Protein AF-A0A9W9IT31-F1 (afdb_monomer_lite)

Sequence (67 aa):
MVTMQIVFEDYEKYQAVREIVLETLKQAGIENPIMTRSLPPIIILHELEDPAIIEKLKGLEGVKVCT

Structure (mmCIF, N/CA/C/O backbone):
data_AF-A0A9W9IT31-F1
#
_entry.id   AF-A0A9W9IT31-F1
#
loop_
_atom_site.group_PDB
_atom_site.id
_atom_site.type_symbol
_atom_site.label_atom_id
_atom_site.label_alt_id
_atom_site.label_comp_id
_atom_site.label_asym_id
_atom_site.label_entity_id
_atom_site.label_seq_id
_atom_site.pdbx_PDB_ins_code
_atom_site.Cartn_x
_atom_site.Cartn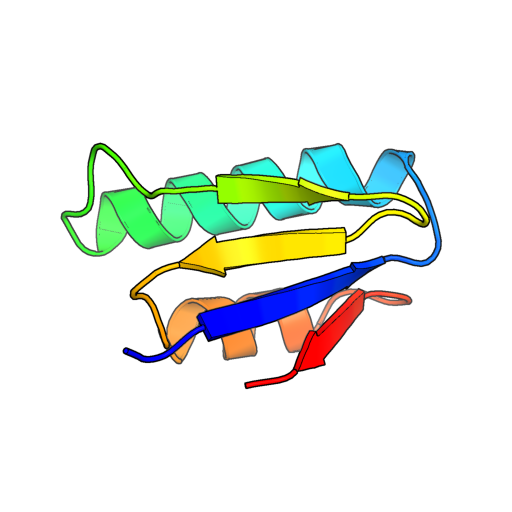_y
_atom_site.Cartn_z
_atom_site.occupancy
_atom_site.B_iso_or_equiv
_atom_site.auth_seq_id
_atom_site.auth_comp_id
_atom_site.auth_asym_id
_atom_site.auth_atom_id
_atom_site.pdbx_PDB_model_num
ATOM 1 N N . MET A 1 1 ? -1.494 -10.998 11.776 1.00 59.97 1 MET A N 1
ATOM 2 C CA . MET A 1 1 ? -0.648 -9.883 11.312 1.00 59.97 1 MET A CA 1
ATOM 3 C C . MET A 1 1 ? -0.897 -9.749 9.822 1.00 59.97 1 MET A C 1
ATOM 5 O O . MET A 1 1 ? -0.562 -10.677 9.098 1.00 59.97 1 MET A O 1
ATOM 9 N N . VAL A 1 2 ? -1.602 -8.701 9.394 1.00 65.69 2 VAL A N 1
ATOM 10 C CA . VAL A 1 2 ? -1.895 -8.466 7.969 1.00 65.69 2 VAL A CA 1
ATOM 11 C C . VAL A 1 2 ? -0.779 -7.597 7.404 1.00 65.69 2 VAL A C 1
ATOM 13 O O . VAL A 1 2 ? -0.316 -6.680 8.086 1.00 65.69 2 VAL A O 1
ATOM 16 N N . THR A 1 3 ? -0.283 -7.936 6.217 1.00 73.12 3 THR A N 1
ATOM 17 C CA . THR A 1 3 ? 0.842 -7.233 5.595 1.00 73.12 3 THR A CA 1
ATOM 18 C C . THR A 1 3 ? 0.479 -6.928 4.156 1.00 73.12 3 THR A C 1
ATOM 20 O O . THR A 1 3 ? 0.353 -7.844 3.354 1.00 73.12 3 THR A O 1
ATOM 23 N N . MET A 1 4 ? 0.336 -5.651 3.827 1.00 79.19 4 MET A N 1
ATOM 24 C CA . MET A 1 4 ? 0.042 -5.203 2.475 1.00 79.19 4 MET A CA 1
ATOM 25 C C . MET A 1 4 ? 1.357 -4.866 1.774 1.00 79.19 4 MET A C 1
ATOM 27 O O . MET A 1 4 ? 2.162 -4.071 2.255 1.00 79.19 4 MET A O 1
ATOM 31 N N . GLN A 1 5 ? 1.602 -5.485 0.629 1.00 81.31 5 GLN A N 1
ATOM 32 C CA . GLN A 1 5 ? 2.769 -5.236 -0.204 1.00 81.31 5 GLN A CA 1
ATOM 33 C C . GLN A 1 5 ? 2.352 -4.444 -1.434 1.00 81.31 5 GLN A C 1
ATOM 35 O O . GLN A 1 5 ? 1.480 -4.855 -2.193 1.00 81.31 5 GLN A O 1
ATOM 40 N N . ILE A 1 6 ? 3.001 -3.312 -1.659 1.00 81.12 6 ILE A N 1
ATOM 41 C CA . ILE A 1 6 ? 2.807 -2.492 -2.843 1.00 81.12 6 ILE A CA 1
ATOM 42 C C . ILE A 1 6 ? 4.083 -2.568 -3.669 1.00 81.12 6 ILE A C 1
ATOM 44 O O . ILE A 1 6 ? 5.137 -2.108 -3.238 1.00 81.12 6 ILE A O 1
ATOM 48 N N . VAL A 1 7 ? 3.983 -3.176 -4.843 1.00 80.44 7 VAL A N 1
ATOM 49 C CA . VAL A 1 7 ? 5.071 -3.359 -5.802 1.00 80.44 7 VAL A CA 1
ATOM 50 C C . VAL A 1 7 ? 4.981 -2.271 -6.867 1.00 80.44 7 VAL A C 1
ATOM 52 O O . VAL A 1 7 ? 3.903 -2.027 -7.409 1.00 80.44 7 VAL A O 1
ATOM 55 N N . PHE A 1 8 ? 6.109 -1.649 -7.191 1.00 77.56 8 PHE A N 1
ATOM 56 C CA . PHE A 1 8 ? 6.231 -0.641 -8.242 1.00 77.56 8 PHE A CA 1
ATOM 57 C C . PHE A 1 8 ? 7.183 -1.127 -9.329 1.00 77.56 8 PHE A C 1
ATOM 59 O O . PHE A 1 8 ? 8.133 -1.858 -9.048 1.00 77.56 8 PHE A O 1
ATOM 66 N N . GLU A 1 9 ? 6.959 -0.685 -10.563 1.00 70.00 9 GLU A N 1
ATOM 67 C CA . GLU A 1 9 ? 7.933 -0.875 -11.646 1.00 70.00 9 GLU A CA 1
ATOM 68 C C . GLU A 1 9 ? 9.108 0.113 -11.549 1.00 70.00 9 GLU A C 1
ATOM 70 O O . GLU A 1 9 ? 10.244 -0.262 -11.830 1.00 70.00 9 GLU A O 1
ATOM 75 N N . ASP A 1 10 ? 8.869 1.336 -11.052 1.00 75.62 10 ASP A N 1
ATOM 76 C CA . ASP A 1 10 ? 9.831 2.445 -11.118 1.00 75.62 10 ASP A CA 1
ATOM 77 C C . ASP A 1 10 ? 10.008 3.192 -9.789 1.00 75.62 10 ASP A C 1
ATOM 79 O O . ASP A 1 10 ? 9.081 3.341 -8.987 1.00 75.62 10 ASP A O 1
ATOM 83 N N . TYR A 1 11 ? 11.205 3.750 -9.576 1.00 72.19 11 TYR A N 1
ATOM 84 C CA . TYR A 1 11 ? 11.518 4.547 -8.382 1.00 72.19 11 TYR A CA 1
ATOM 85 C C . TYR A 1 11 ? 10.832 5.922 -8.362 1.00 72.19 11 TYR A C 1
ATOM 87 O O . TYR A 1 11 ? 10.583 6.470 -7.291 1.00 72.19 11 TYR A O 1
ATOM 95 N N . GLU A 1 12 ? 10.480 6.482 -9.519 1.00 75.12 12 GLU A N 1
ATOM 96 C CA . GLU A 1 12 ? 9.715 7.735 -9.579 1.00 75.12 12 GLU A CA 1
ATOM 97 C C . GLU A 1 12 ? 8.309 7.556 -8.983 1.00 75.12 12 GLU A C 1
ATOM 99 O O . GLU A 1 12 ? 7.830 8.403 -8.229 1.00 75.12 12 GLU A O 1
ATOM 104 N N . LYS A 1 13 ? 7.694 6.387 -9.209 1.00 75.38 13 LYS A N 1
ATOM 105 C CA . LYS A 1 13 ? 6.378 6.031 -8.656 1.00 75.38 13 LYS A CA 1
ATOM 106 C C . LYS A 1 13 ? 6.420 5.805 -7.147 1.00 75.38 13 LYS A C 1
ATOM 108 O O . LYS A 1 13 ? 5.428 6.063 -6.472 1.00 75.38 13 LYS A O 1
ATOM 113 N N . TYR A 1 14 ? 7.564 5.388 -6.601 1.00 79.12 14 TYR A N 1
ATOM 114 C CA . TYR A 1 14 ? 7.726 5.181 -5.160 1.00 79.12 14 TYR A CA 1
ATOM 115 C C . TYR A 1 14 ? 7.432 6.453 -4.355 1.00 79.12 14 TYR A C 1
ATOM 117 O O . TYR A 1 14 ? 6.749 6.372 -3.337 1.00 79.12 14 TYR A O 1
ATOM 125 N N . GLN A 1 15 ? 7.924 7.621 -4.789 1.00 79.38 15 GLN A N 1
ATOM 126 C CA . GLN A 1 15 ? 7.693 8.868 -4.048 1.00 79.38 15 GLN A CA 1
ATOM 127 C C . GLN A 1 15 ? 6.214 9.255 -4.075 1.00 79.38 15 GLN A C 1
ATOM 129 O O . GLN A 1 15 ? 5.625 9.445 -3.012 1.00 79.38 15 GLN A O 1
ATOM 134 N N . ALA A 1 16 ? 5.602 9.246 -5.262 1.00 82.88 16 ALA A N 1
ATOM 135 C CA . ALA A 1 16 ? 4.187 9.561 -5.433 1.00 82.88 16 ALA A CA 1
ATOM 136 C C . ALA A 1 16 ? 3.282 8.614 -4.626 1.00 82.88 16 ALA A C 1
ATOM 138 O O . ALA A 1 16 ? 2.385 9.056 -3.911 1.00 82.88 16 ALA A O 1
ATOM 139 N N . VAL A 1 17 ? 3.543 7.304 -4.678 1.00 81.56 17 VAL A N 1
ATOM 140 C CA . VAL A 1 17 ? 2.753 6.321 -3.927 1.00 81.56 17 VAL A CA 1
ATOM 141 C C . VAL A 1 17 ? 2.961 6.476 -2.429 1.00 81.56 17 VAL A C 1
ATOM 143 O O . VAL A 1 17 ? 1.992 6.434 -1.676 1.00 81.56 17 VAL A O 1
ATOM 146 N N . ARG A 1 18 ? 4.199 6.686 -1.977 1.00 83.75 18 ARG A N 1
ATOM 147 C CA . ARG A 1 18 ? 4.478 6.908 -0.558 1.00 83.75 18 ARG A CA 1
ATOM 148 C C . ARG A 1 18 ? 3.689 8.099 -0.019 1.00 83.75 18 ARG A C 1
ATOM 150 O O . ARG A 1 18 ? 3.155 7.998 1.081 1.00 83.75 18 ARG A O 1
ATOM 157 N N . GLU A 1 19 ? 3.603 9.197 -0.765 1.00 85.38 19 GLU A N 1
ATOM 158 C CA . GLU A 1 19 ? 2.800 10.357 -0.367 1.00 85.38 19 GLU A CA 1
ATOM 159 C C . GLU A 1 19 ? 1.307 10.023 -0.304 1.00 85.38 19 GLU A C 1
ATOM 161 O O . GLU A 1 19 ? 0.691 10.244 0.735 1.00 85.38 19 GLU A O 1
ATOM 166 N N . ILE A 1 20 ? 0.753 9.378 -1.337 1.00 85.44 20 ILE A N 1
ATOM 167 C CA . ILE A 1 20 ? -0.659 8.953 -1.365 1.00 85.44 2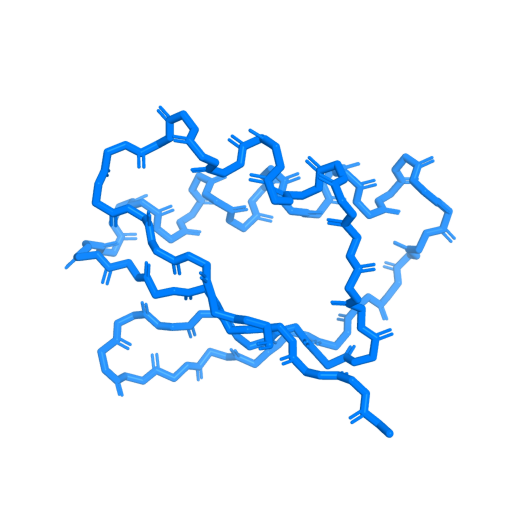0 ILE A CA 1
ATOM 168 C C . ILE A 1 20 ? -0.995 8.055 -0.169 1.00 85.44 20 ILE A C 1
ATOM 170 O O . ILE A 1 20 ? -2.027 8.229 0.483 1.00 85.44 20 ILE A O 1
ATOM 174 N N . VAL A 1 21 ? -0.126 7.089 0.125 1.00 83.69 21 VAL A N 1
ATOM 175 C CA . VAL A 1 21 ? -0.279 6.155 1.242 1.00 83.69 21 VAL A CA 1
ATOM 176 C C . VAL A 1 21 ? -0.229 6.915 2.569 1.00 83.69 21 VAL A C 1
ATOM 178 O O . VAL A 1 21 ? -1.124 6.744 3.390 1.00 83.69 21 VAL A O 1
ATOM 181 N N . LEU A 1 22 ? 0.755 7.796 2.777 1.00 84.50 22 LEU A N 1
ATOM 182 C CA . LEU A 1 22 ? 0.865 8.597 4.002 1.00 84.50 22 LEU A CA 1
ATOM 183 C C . LEU A 1 22 ? -0.331 9.532 4.206 1.00 84.50 22 LEU A C 1
ATOM 185 O O . LEU A 1 22 ? -0.838 9.627 5.321 1.00 84.50 22 LEU A O 1
ATOM 189 N N . GLU A 1 23 ? -0.804 10.204 3.157 1.00 87.62 23 GLU A N 1
ATOM 190 C CA . GLU A 1 23 ? -1.983 11.068 3.241 1.00 87.62 23 GLU A CA 1
ATOM 191 C C . GLU A 1 23 ? -3.244 10.275 3.587 1.00 87.62 23 GLU A C 1
ATOM 193 O O . GLU A 1 23 ? -4.023 10.701 4.438 1.00 87.62 23 GLU A O 1
ATOM 198 N N . THR A 1 24 ? -3.425 9.104 2.974 1.00 85.44 24 THR A N 1
ATOM 199 C CA . THR A 1 24 ? -4.580 8.232 3.238 1.00 85.44 24 THR A CA 1
ATOM 200 C C . THR A 1 24 ? -4.553 7.708 4.672 1.00 85.44 24 THR A C 1
ATOM 202 O O . THR A 1 24 ? -5.560 7.760 5.372 1.00 85.44 24 THR A O 1
ATOM 205 N N . LEU A 1 25 ? -3.381 7.294 5.154 1.00 82.94 25 LEU A N 1
ATOM 206 C CA . LEU A 1 25 ? -3.190 6.838 6.531 1.00 82.94 25 LEU A CA 1
ATOM 207 C C . LEU A 1 25 ? -3.427 7.960 7.538 1.00 82.94 25 LEU A C 1
ATOM 209 O O . LEU A 1 25 ? -4.117 7.761 8.534 1.00 82.94 25 LEU A O 1
ATOM 213 N N . LYS A 1 26 ? -2.950 9.170 7.239 1.00 85.06 26 LYS A N 1
ATOM 214 C CA . LYS A 1 26 ? -3.221 10.351 8.057 1.00 85.06 26 LYS A CA 1
ATOM 215 C C . LYS A 1 26 ? -4.719 10.666 8.121 1.00 85.06 26 LYS A C 1
ATOM 217 O O . LYS A 1 26 ? -5.215 10.997 9.193 1.00 85.06 26 LYS A O 1
ATOM 222 N N . GLN A 1 27 ? -5.447 10.534 7.009 1.00 85.00 27 GLN A N 1
ATOM 223 C CA . GLN A 1 27 ? -6.910 10.679 6.981 1.00 85.00 27 GLN A CA 1
ATOM 224 C C . GLN A 1 27 ? -7.626 9.585 7.785 1.00 85.00 27 GLN A C 1
ATOM 226 O O . GLN A 1 27 ? -8.654 9.863 8.397 1.00 85.00 27 GLN A O 1
ATOM 231 N N . ALA A 1 28 ? -7.062 8.377 7.839 1.00 80.75 28 ALA A N 1
ATOM 232 C CA . ALA A 1 28 ? -7.548 7.273 8.665 1.00 80.75 28 ALA A CA 1
ATOM 233 C C . ALA A 1 28 ? -7.167 7.392 10.160 1.00 80.75 28 ALA A C 1
ATOM 235 O O . ALA A 1 28 ? -7.553 6.541 10.958 1.00 80.75 28 ALA A O 1
ATOM 236 N N . GLY A 1 29 ? -6.426 8.435 10.563 1.00 82.81 29 GLY A N 1
ATOM 237 C CA . GLY A 1 29 ? -5.975 8.637 11.948 1.00 82.81 29 GLY A CA 1
ATOM 238 C C . GLY A 1 29 ? -4.709 7.858 12.325 1.00 82.81 29 GLY A C 1
ATOM 239 O O . GLY A 1 29 ? -4.412 7.692 13.505 1.00 82.81 29 GLY A O 1
ATOM 240 N N . ILE A 1 30 ? -3.958 7.373 11.336 1.00 80.50 30 ILE A N 1
ATOM 241 C CA . ILE A 1 30 ? -2.739 6.585 11.518 1.00 80.50 30 ILE A CA 1
ATOM 242 C C . ILE A 1 30 ? -1.532 7.490 11.301 1.00 80.50 30 ILE A C 1
ATOM 244 O O . ILE A 1 30 ? -1.149 7.797 10.173 1.00 80.50 30 ILE A O 1
ATOM 248 N N . GLU A 1 31 ? -0.927 7.924 12.404 1.00 74.62 31 GLU A N 1
ATOM 249 C CA . GLU A 1 31 ? 0.168 8.899 12.374 1.00 74.62 31 GLU A CA 1
ATOM 250 C C . GLU A 1 31 ? 1.540 8.260 12.101 1.00 74.62 31 GLU A C 1
ATOM 252 O O . GLU A 1 31 ? 2.368 8.871 11.429 1.00 74.62 31 GLU A O 1
ATOM 257 N N . ASN A 1 32 ? 1.765 7.017 12.554 1.00 73.31 32 ASN A N 1
ATOM 258 C CA . ASN A 1 32 ? 3.053 6.316 12.447 1.00 73.31 32 ASN A CA 1
ATOM 259 C C . ASN A 1 32 ? 2.915 4.909 11.837 1.00 73.31 32 ASN A C 1
ATOM 261 O O . ASN A 1 32 ? 3.051 3.907 12.542 1.00 73.31 32 ASN A O 1
ATOM 265 N N . PRO A 1 33 ? 2.655 4.803 10.527 1.00 76.56 33 PRO A N 1
ATOM 266 C CA . PRO A 1 33 ? 2.626 3.513 9.854 1.00 76.56 33 PRO A CA 1
ATOM 267 C C . PRO A 1 33 ? 4.023 2.900 9.717 1.00 76.56 33 PRO A C 1
ATOM 269 O O . PRO A 1 33 ? 4.997 3.578 9.377 1.00 76.56 33 PRO A O 1
ATOM 272 N N . ILE A 1 34 ? 4.113 1.586 9.926 1.00 78.75 34 ILE A N 1
ATOM 273 C CA . ILE A 1 34 ? 5.347 0.827 9.717 1.00 78.75 34 ILE A CA 1
ATOM 274 C C . ILE A 1 34 ? 5.473 0.531 8.220 1.00 78.75 34 ILE A C 1
ATOM 276 O O . ILE A 1 34 ? 4.846 -0.389 7.692 1.00 78.75 34 ILE A O 1
ATOM 280 N N . MET A 1 35 ? 6.284 1.339 7.536 1.00 76.31 35 MET A N 1
ATOM 281 C CA . MET A 1 35 ? 6.613 1.151 6.125 1.00 76.31 35 MET A CA 1
ATOM 282 C C . MET A 1 35 ? 8.037 0.641 5.965 1.00 76.31 35 MET A C 1
ATOM 284 O O . MET A 1 35 ? 8.993 1.299 6.380 1.00 76.31 35 MET A O 1
ATOM 288 N N . THR A 1 36 ? 8.182 -0.489 5.283 1.00 76.25 36 THR A N 1
ATOM 289 C CA . THR A 1 36 ? 9.489 -1.056 4.953 1.00 76.25 36 THR A CA 1
ATOM 290 C C . THR A 1 36 ? 9.729 -0.947 3.457 1.00 76.25 36 THR A C 1
ATOM 292 O O . THR A 1 36 ? 8.879 -1.320 2.651 1.00 76.25 36 THR A O 1
ATOM 295 N N . ARG A 1 37 ? 10.899 -0.434 3.071 1.00 72.62 37 ARG A N 1
ATOM 296 C CA . ARG A 1 37 ? 11.333 -0.380 1.672 1.00 72.62 37 ARG A CA 1
ATOM 297 C C . ARG A 1 37 ? 12.190 -1.603 1.357 1.00 72.62 37 ARG A C 1
ATOM 299 O O . ARG A 1 37 ? 13.178 -1.837 2.048 1.00 72.62 37 ARG A O 1
ATOM 306 N N . SER A 1 38 ? 11.855 -2.323 0.287 1.00 70.88 38 SER A N 1
ATOM 307 C CA . SER A 1 38 ? 12.665 -3.427 -0.247 1.00 70.88 38 SER A CA 1
ATOM 308 C C . SER A 1 38 ? 12.981 -3.240 -1.740 1.00 70.88 38 SER A C 1
ATOM 310 O O . SER A 1 38 ? 12.408 -2.372 -2.402 1.00 70.88 38 SER A O 1
ATOM 312 N N . LEU A 1 39 ? 13.938 -4.019 -2.250 1.00 67.12 39 LEU A N 1
ATOM 313 C CA . LEU A 1 39 ? 14.352 -4.069 -3.661 1.00 67.12 39 LEU A CA 1
ATOM 314 C C . LEU A 1 39 ? 13.750 -5.312 -4.343 1.00 67.12 39 LEU A C 1
ATOM 316 O O . LEU A 1 39 ? 13.787 -6.373 -3.713 1.00 67.12 39 LEU A O 1
ATOM 320 N N . PRO A 1 40 ? 13.297 -5.254 -5.620 1.00 59.91 40 PRO A N 1
ATOM 321 C CA . PRO A 1 40 ? 12.959 -4.076 -6.460 1.00 59.91 40 PRO A CA 1
ATOM 322 C C . PRO A 1 40 ? 11.744 -3.315 -5.877 1.00 59.91 40 PRO A C 1
ATOM 324 O O . PRO A 1 40 ? 11.186 -3.838 -4.920 1.00 59.91 40 PRO A O 1
ATOM 327 N N . PRO A 1 41 ? 11.395 -2.069 -6.289 1.00 66.31 41 PRO A N 1
ATOM 328 C CA . PRO A 1 41 ? 10.772 -1.104 -5.380 1.00 66.31 41 PRO A CA 1
ATOM 329 C C . PRO A 1 41 ? 9.433 -1.620 -4.846 1.00 66.31 41 PRO A C 1
ATOM 331 O O . PRO A 1 41 ? 8.423 -1.634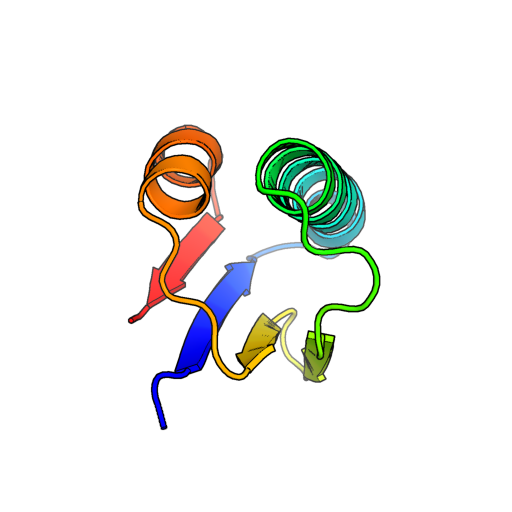 -5.540 1.00 66.31 41 PRO A O 1
ATOM 334 N N . ILE A 1 42 ? 9.457 -2.060 -3.589 1.00 69.00 42 ILE A N 1
ATOM 335 C CA . ILE A 1 42 ? 8.303 -2.579 -2.864 1.00 69.00 42 ILE A CA 1
ATOM 336 C C . ILE A 1 42 ? 8.186 -1.773 -1.574 1.00 69.00 42 ILE A C 1
ATOM 338 O O . ILE A 1 42 ? 9.150 -1.674 -0.806 1.00 69.00 42 ILE A O 1
ATOM 342 N N . ILE A 1 43 ? 7.010 -1.197 -1.342 1.00 72.94 43 ILE A N 1
ATOM 343 C CA . ILE A 1 43 ? 6.598 -0.686 -0.035 1.00 72.94 43 ILE A CA 1
ATOM 344 C C . ILE A 1 43 ? 5.834 -1.808 0.653 1.00 72.94 43 ILE A C 1
ATOM 346 O O . ILE A 1 43 ? 4.829 -2.291 0.144 1.00 72.94 43 ILE A O 1
ATOM 350 N N . ILE A 1 44 ? 6.313 -2.218 1.817 1.00 67.75 44 ILE A N 1
ATOM 351 C CA . ILE A 1 44 ? 5.613 -3.156 2.686 1.00 67.75 44 ILE A CA 1
ATOM 352 C C . ILE A 1 44 ? 4.972 -2.339 3.801 1.00 67.75 44 ILE A C 1
ATOM 354 O O . ILE A 1 44 ? 5.673 -1.713 4.594 1.00 67.75 44 ILE A O 1
ATOM 358 N N . LEU A 1 45 ? 3.648 -2.332 3.833 1.00 73.50 45 LEU A N 1
ATOM 359 C CA . LEU A 1 45 ? 2.828 -1.786 4.903 1.00 73.50 45 LEU A CA 1
ATOM 360 C C . LEU A 1 45 ? 2.532 -2.911 5.890 1.00 73.50 45 LEU A C 1
ATOM 362 O O . LEU A 1 45 ? 1.802 -3.857 5.585 1.00 73.50 45 LEU A O 1
ATOM 366 N N . HIS A 1 46 ? 3.130 -2.823 7.073 1.00 64.50 46 HIS A N 1
ATOM 367 C CA . HIS A 1 46 ? 2.845 -3.763 8.147 1.00 64.50 46 HIS A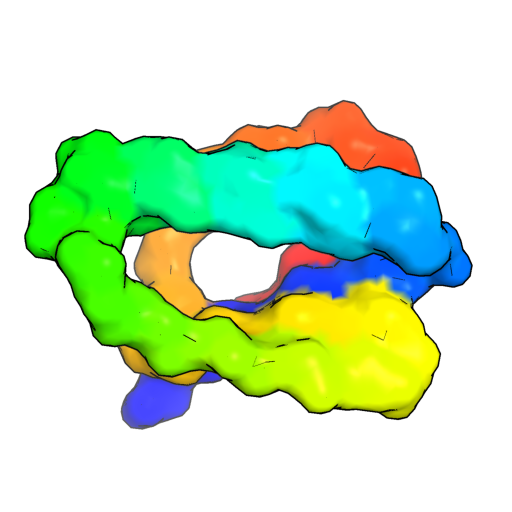 CA 1
ATOM 368 C C . HIS A 1 46 ? 1.625 -3.284 8.938 1.00 64.50 46 HIS A C 1
ATOM 370 O O . HIS A 1 46 ? 1.519 -2.105 9.265 1.00 64.50 46 HIS A O 1
ATOM 376 N N . GLU A 1 47 ? 0.725 -4.221 9.248 1.00 62.78 47 GLU A N 1
ATOM 377 C CA . GLU A 1 47 ? -0.456 -4.031 10.107 1.00 62.78 47 GLU A CA 1
ATOM 378 C C . GLU A 1 47 ? -1.611 -3.226 9.498 1.00 62.78 47 GLU A C 1
ATOM 380 O O . GLU A 1 47 ? -2.546 -2.865 10.210 1.00 62.78 47 GLU A O 1
ATOM 385 N N . LEU A 1 48 ? -1.593 -3.007 8.181 1.00 66.00 48 LEU A N 1
ATOM 386 C CA . LEU A 1 48 ? -2.580 -2.185 7.486 1.00 66.00 48 LEU A CA 1
ATOM 387 C C . LEU A 1 48 ? -3.039 -2.814 6.174 1.00 66.00 48 LEU A C 1
ATOM 389 O O . LEU A 1 48 ? -2.310 -2.812 5.188 1.00 66.00 48 LEU A O 1
ATOM 393 N N . GLU A 1 49 ? -4.274 -3.309 6.173 1.00 69.19 49 GLU A N 1
ATOM 394 C CA . GLU A 1 49 ? -5.064 -3.524 4.963 1.00 69.19 49 GLU A CA 1
ATOM 395 C C . GLU A 1 49 ? -6.148 -2.453 4.947 1.00 69.19 49 GLU A C 1
ATOM 397 O O . GLU A 1 49 ? -7.169 -2.571 5.623 1.00 69.19 49 GLU A O 1
ATOM 402 N N . ASP A 1 50 ? -5.877 -1.365 4.230 1.00 73.88 50 ASP A N 1
ATOM 403 C CA . ASP A 1 50 ? -6.824 -0.267 4.101 1.00 73.88 50 ASP A CA 1
ATOM 404 C C . ASP A 1 50 ? -7.401 -0.245 2.675 1.00 73.88 50 ASP A C 1
ATOM 406 O O . ASP A 1 50 ? -6.660 -0.035 1.704 1.00 73.88 50 ASP A O 1
ATOM 410 N N . PRO A 1 51 ? -8.716 -0.470 2.510 1.00 78.44 51 PRO A N 1
ATOM 411 C CA . PRO A 1 51 ? -9.337 -0.517 1.193 1.00 78.44 51 PRO A CA 1
ATOM 412 C C . PRO A 1 51 ? -9.263 0.823 0.448 1.00 78.44 51 PRO A C 1
ATOM 414 O O . PRO A 1 51 ? -9.252 0.813 -0.783 1.00 78.44 51 PRO A O 1
ATOM 417 N N . ALA A 1 52 ? -9.139 1.964 1.140 1.00 81.19 52 ALA A N 1
ATOM 418 C CA . ALA A 1 52 ? -8.972 3.262 0.488 1.00 81.19 52 ALA A CA 1
ATOM 419 C C . ALA A 1 52 ? -7.579 3.403 -0.143 1.00 81.19 52 ALA A C 1
ATOM 421 O O . ALA A 1 52 ? -7.443 4.006 -1.210 1.00 81.19 52 ALA A O 1
ATOM 422 N N . ILE A 1 53 ? -6.548 2.798 0.462 1.00 81.00 53 ILE A N 1
ATOM 423 C CA . ILE A 1 53 ? -5.218 2.700 -0.155 1.00 81.00 53 ILE A CA 1
ATOM 424 C C . ILE A 1 53 ? -5.298 1.825 -1.409 1.00 81.00 53 ILE A C 1
ATOM 426 O O . ILE A 1 53 ? -4.819 2.233 -2.465 1.00 81.00 53 ILE A O 1
ATOM 430 N N . ILE A 1 54 ? -5.947 0.657 -1.335 1.00 82.62 54 ILE A N 1
ATOM 431 C CA . ILE A 1 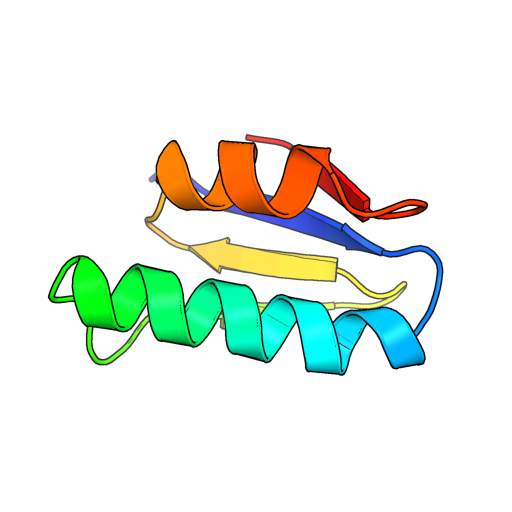54 ? -6.120 -0.232 -2.498 1.00 82.62 54 ILE A CA 1
ATOM 432 C C . ILE A 1 54 ? -6.811 0.515 -3.645 1.00 82.62 54 ILE A C 1
ATOM 434 O O . ILE A 1 54 ? -6.345 0.470 -4.783 1.00 82.62 54 ILE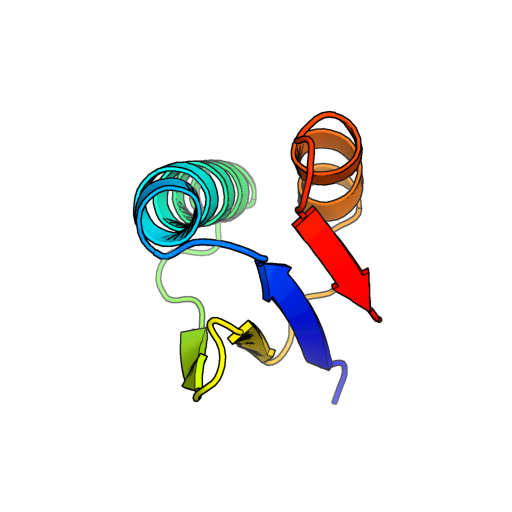 A O 1
ATOM 438 N N . GLU A 1 55 ? -7.894 1.233 -3.348 1.00 83.81 55 GLU A N 1
ATOM 439 C CA . GLU A 1 55 ? -8.666 1.982 -4.339 1.00 83.81 55 GLU A CA 1
ATOM 440 C C . GLU A 1 55 ? -7.852 3.112 -4.984 1.00 83.81 55 GLU A C 1
ATOM 442 O O . GLU A 1 55 ? -7.819 3.220 -6.212 1.00 83.81 55 GLU A O 1
ATOM 447 N N . LYS A 1 56 ? -7.119 3.900 -4.184 1.00 82.69 56 LYS A N 1
ATOM 448 C CA . LYS A 1 56 ? -6.248 4.977 -4.684 1.00 82.69 56 LYS A CA 1
ATOM 449 C C . LYS A 1 56 ? -5.091 4.459 -5.537 1.00 82.69 56 LYS A C 1
ATOM 451 O O . LYS A 1 56 ? -4.707 5.114 -6.503 1.00 82.69 56 LYS A O 1
ATOM 456 N N . LEU A 1 57 ? -4.537 3.295 -5.200 1.00 80.94 57 LEU A N 1
ATOM 457 C CA . LEU A 1 57 ? -3.402 2.713 -5.921 1.00 80.94 57 LEU A CA 1
ATOM 458 C C . LEU A 1 57 ? -3.813 1.942 -7.176 1.00 80.94 57 LEU A C 1
ATOM 460 O O . LEU A 1 57 ? -3.016 1.836 -8.103 1.00 80.94 57 LEU A O 1
ATOM 464 N N . LYS A 1 58 ? -5.058 1.458 -7.257 1.00 80.06 58 LYS A N 1
ATOM 465 C CA . LYS A 1 58 ? -5.587 0.739 -8.428 1.00 80.06 58 LYS A CA 1
ATOM 466 C C . LYS A 1 58 ? -5.597 1.584 -9.709 1.00 80.06 58 LYS A C 1
ATOM 468 O O . LYS A 1 58 ? -5.600 1.026 -10.801 1.00 80.06 58 LYS A O 1
ATOM 473 N N . GLY A 1 59 ? -5.609 2.912 -9.579 1.00 75.62 59 GLY A N 1
ATOM 474 C CA . GLY A 1 59 ? -5.544 3.851 -10.703 1.00 75.62 59 GLY A CA 1
ATOM 475 C C . GLY A 1 59 ? -4.129 4.188 -11.183 1.00 75.62 59 GLY A C 1
ATOM 476 O O . GLY A 1 59 ? -3.992 4.918 -12.161 1.00 75.62 59 GLY A O 1
ATOM 477 N N . LEU A 1 60 ? -3.082 3.697 -10.511 1.00 80.62 60 LEU A N 1
ATOM 478 C CA . LEU A 1 60 ? -1.699 4.015 -10.854 1.00 80.62 60 LEU A CA 1
ATOM 479 C C . LEU A 1 60 ? -1.097 2.923 -11.740 1.00 80.62 60 LEU A C 1
ATOM 481 O O . LEU A 1 60 ? -0.958 1.767 -11.343 1.00 80.62 60 LEU A O 1
ATOM 485 N N . GLU A 1 61 ? -0.707 3.308 -12.952 1.00 78.44 61 GLU A N 1
ATOM 486 C CA . GLU A 1 61 ? -0.064 2.400 -13.896 1.00 78.44 61 GLU A CA 1
ATOM 487 C C . GLU A 1 61 ? 1.304 1.934 -13.366 1.00 78.44 61 GLU A C 1
ATOM 489 O O . GLU A 1 61 ? 2.128 2.734 -12.914 1.00 78.44 61 GLU A O 1
ATOM 494 N N . GLY A 1 62 ? 1.560 0.626 -13.412 1.00 75.19 62 GLY A N 1
ATOM 495 C CA . GLY A 1 62 ? 2.777 0.003 -12.877 1.00 75.19 62 GLY A CA 1
ATOM 496 C C . GLY A 1 62 ? 2.871 -0.018 -11.350 1.00 75.19 62 GLY A C 1
ATOM 497 O O . GLY A 1 62 ? 3.973 -0.050 -10.794 1.00 75.19 62 GLY A O 1
ATOM 498 N N . VAL A 1 63 ? 1.718 0.013 -10.674 1.00 79.88 63 VAL A N 1
ATOM 499 C CA . VAL A 1 63 ? 1.576 -0.245 -9.239 1.00 79.88 63 VAL A CA 1
ATOM 500 C C . VAL A 1 63 ? 0.731 -1.496 -9.042 1.00 79.88 63 VAL A C 1
ATOM 502 O O . VAL A 1 63 ? -0.381 -1.602 -9.558 1.00 79.88 63 VAL A O 1
ATOM 505 N N . LYS A 1 64 ? 1.244 -2.457 -8.276 1.00 80.00 64 LYS A N 1
ATOM 506 C CA . LYS A 1 64 ? 0.527 -3.684 -7.934 1.00 80.00 64 LYS A CA 1
ATOM 507 C C . LYS A 1 64 ? 0.426 -3.822 -6.428 1.00 80.00 64 LYS A C 1
ATOM 509 O O . LYS A 1 64 ? 1.432 -3.849 -5.729 1.00 80.00 64 LYS A O 1
ATOM 514 N N . VAL A 1 65 ? -0.799 -3.945 -5.944 1.00 81.06 65 VAL A N 1
ATOM 515 C CA . VAL A 1 65 ? -1.087 -4.205 -4.539 1.00 81.06 65 VAL A CA 1
ATOM 516 C C . VAL A 1 65 ? -1.288 -5.706 -4.340 1.00 81.06 65 VAL A C 1
ATOM 518 O O . VAL A 1 65 ? -2.074 -6.326 -5.055 1.00 81.06 65 VAL A O 1
ATOM 521 N N . CYS A 1 66 ? -0.582 -6.275 -3.371 1.00 77.06 66 CYS A N 1
ATOM 522 C CA . CYS A 1 66 ? -0.723 -7.642 -2.889 1.00 77.06 66 CYS A CA 1
ATOM 523 C C . CYS A 1 66 ? -1.087 -7.579 -1.397 1.00 77.06 66 CYS A C 1
ATOM 525 O O . CYS A 1 66 ? -0.393 -6.915 -0.629 1.00 77.06 66 CYS A O 1
ATOM 527 N N . THR A 1 67 ? -2.169 -8.238 -0.998 1.00 72.81 67 THR A N 1
ATOM 528 C CA . THR A 1 67 ? -2.678 -8.322 0.384 1.00 72.81 67 THR A CA 1
ATOM 529 C C . THR A 1 67 ? -2.631 -9.761 0.866 1.00 72.81 67 THR A C 1
ATOM 531 O O . THR A 1 67 ? -2.981 -10.633 0.033 1.00 72.81 67 THR A O 1
#

Secondary structure (DSSP, 8-state):
--EEEEEES-HHHHHHHHHHHHHHHHHTT-SS-EEEEETTTEEEEES---HHHHHHHHTSTTEEEE-

Radius of gyration: 10.72 Å; chains: 1; bounding box: 24×21×26 Å

Organism: NCBI:txid69766

pLDDT: mean 76.81, std 6.56, range [59.91, 87.62]

Foldseek 3Di:
DDKKKKFAPDPVVLVVLVVVVCVVCVVVVNNDWDWDADPPGMTITPPDDDVVSVVVQVPDPRIDMDD